Protein AF-A0A399WVW2-F1 (afdb_monomer)

Mean predicted aligned error: 7.12 Å

Solvent-accessible surface area (backbone atoms only — not comparable to full-atom values): 5802 Å² total; per-residue (Å²): 133,85,75,78,72,70,74,62,59,38,80,44,36,24,43,36,40,33,25,50,48,42,58,37,70,75,67,71,46,80,84,71,65,81,88,77,41,56,76,78,47,77,48,79,42,59,48,78,63,36,75,69,44,64,75,70,52,85,85,48,92,70,46,42,84,75,49,70,46,76,47,94,51,90,64,68,66,32,53,30,42,34,37,26,31,45,58,76,72,74,48,96,76,130

pLDDT: mean 84.75, std 14.2, range [37.22, 97.38]

Secondary structure (DSSP, 8-state):
-----S-THHHHEEEEEEEE-HHHHHHTPPPPPGGGSPEEEEEEEESTTHHHHHTTS--STTEEEEEEEPPS-SSSS-EEEEEEEETTTSSS--

Sequence (94 aa):
MAVLADELWKHNVAKVTIVDVTEDYVLMMDPLPSEFYPVLKEIWLPRYKLAQRLLKDDLIQGYYYDWHEAPLDQGAVQHWFVGVVNHRRDQPNG

Nearest PDB structures (foldseek):
  7q91-assembly2_D  TM=2.786E-01  e=1.506E+00  Agrobacterium fabrum str. C58
  4nfw-assembly14_L  TM=3.751E-01  e=6.067E+00  Escherichia coli str. 'clone D i14'

Foldseek 3Di:
DDDPPPPCLQLFKAKEWEFEPQVCVVVVHDDDPLVPGDTPDIDIDTPVCVVVCLQPDPPDPQWAWDDKDWAPDPDTHTYMYTYIHGNVSVPVDD

Structure (mmCIF, N/CA/C/O backbone):
data_AF-A0A399WVW2-F1
#
_entry.id   AF-A0A399WVW2-F1
#
loop_
_atom_site.group_PDB
_atom_site.id
_atom_site.type_symbol
_atom_site.label_atom_id
_atom_site.label_alt_id
_atom_site.label_comp_id
_atom_site.label_asym_id
_atom_site.label_entity_id
_atom_site.label_seq_id
_atom_site.pdbx_PDB_ins_code
_atom_site.Cartn_x
_atom_site.Cartn_y
_atom_site.Cartn_z
_atom_site.occupancy
_atom_site.B_iso_or_equiv
_atom_site.auth_seq_id
_atom_site.auth_comp_id
_atom_site.auth_asym_id
_atom_site.auth_atom_id
_atom_site.pdbx_PDB_model_num
ATOM 1 N N . MET A 1 1 ? -31.698 6.511 25.652 1.00 37.22 1 MET A N 1
ATOM 2 C CA . MET A 1 1 ? -31.520 5.530 24.563 1.00 37.22 1 MET A CA 1
ATOM 3 C C . MET A 1 1 ? -30.178 5.810 23.917 1.00 37.22 1 MET A C 1
ATOM 5 O O . MET A 1 1 ? -30.014 6.891 23.373 1.00 37.22 1 MET A O 1
ATOM 9 N N . ALA A 1 2 ? -29.208 4.909 24.054 1.00 49.25 2 ALA A N 1
ATOM 10 C CA . ALA A 1 2 ? -27.971 5.010 23.290 1.00 49.25 2 ALA A CA 1
ATOM 11 C C . ALA A 1 2 ? -28.267 4.478 21.886 1.00 49.25 2 ALA A C 1
ATOM 13 O O . ALA A 1 2 ? -28.518 3.287 21.717 1.00 49.25 2 ALA A O 1
ATOM 14 N N . VAL A 1 3 ? -28.329 5.372 20.902 1.00 57.66 3 VAL A N 1
ATOM 15 C CA . VAL A 1 3 ? -28.292 4.981 19.493 1.00 57.66 3 VAL A CA 1
ATOM 16 C C . VAL A 1 3 ? -26.900 4.391 19.291 1.00 57.66 3 VAL A C 1
ATOM 18 O O . VAL A 1 3 ? -25.915 5.098 19.499 1.00 57.66 3 VAL A O 1
ATOM 21 N N . LEU A 1 4 ? -26.803 3.088 19.002 1.00 57.62 4 LEU A N 1
ATOM 22 C CA . LEU A 1 4 ? -25.542 2.502 18.552 1.00 57.62 4 LEU A CA 1
ATOM 23 C C . LEU A 1 4 ? -25.092 3.346 17.366 1.00 57.62 4 LEU A C 1
ATOM 25 O O . LEU A 1 4 ? -25.812 3.440 16.373 1.00 57.62 4 LEU A O 1
ATOM 29 N N . ALA A 1 5 ? -23.963 4.032 17.543 1.00 57.16 5 ALA A N 1
ATOM 30 C CA . ALA A 1 5 ? -23.346 4.788 16.478 1.00 57.16 5 ALA A CA 1
ATOM 31 C C . ALA A 1 5 ? -23.229 3.873 15.257 1.00 57.16 5 ALA A C 1
ATOM 33 O O . ALA A 1 5 ? -22.927 2.684 15.399 1.00 57.16 5 ALA A O 1
ATOM 34 N N . ASP A 1 6 ? -23.545 4.457 14.109 1.00 68.44 6 ASP A N 1
ATOM 35 C CA . ASP A 1 6 ? -23.330 3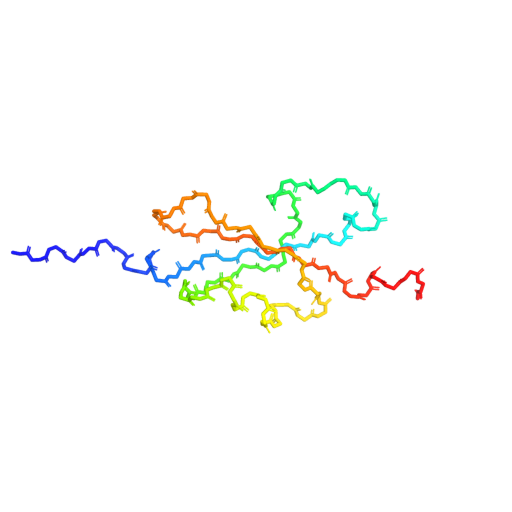.952 12.761 1.00 68.44 6 ASP A CA 1
ATOM 36 C C . ASP A 1 6 ? -22.187 2.932 12.641 1.00 68.44 6 ASP A C 1
ATOM 38 O O . ASP A 1 6 ? -21.191 3.018 13.354 1.00 68.44 6 ASP A O 1
ATOM 42 N N . GLU A 1 7 ? -22.325 1.998 11.697 1.00 74.38 7 GLU A N 1
ATOM 43 C CA . GLU A 1 7 ? -21.322 1.026 11.231 1.00 74.38 7 GLU A CA 1
ATOM 44 C C . GLU A 1 7 ? -19.896 1.184 11.824 1.00 74.38 7 GLU A C 1
ATOM 46 O O . GLU A 1 7 ? -18.977 1.694 11.180 1.00 74.38 7 GLU A O 1
ATOM 51 N N . LEU A 1 8 ? -19.697 0.704 13.066 1.00 75.06 8 LEU A N 1
ATOM 52 C CA . LEU A 1 8 ? -18.481 0.924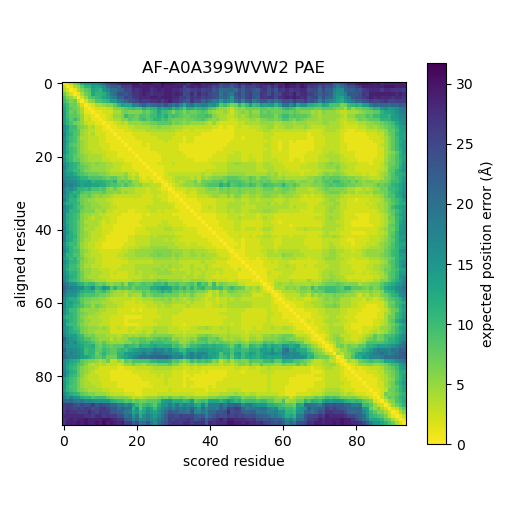 13.876 1.00 75.06 8 LEU A CA 1
ATOM 53 C C . LEU A 1 8 ? -17.186 0.503 13.172 1.00 75.06 8 LEU A C 1
ATOM 55 O O . LEU A 1 8 ? -16.098 0.991 13.486 1.00 75.06 8 LEU A O 1
ATOM 59 N N . TRP A 1 9 ? -17.289 -0.418 12.217 1.00 76.94 9 TRP A N 1
ATOM 60 C CA . TRP A 1 9 ? -16.169 -0.872 11.410 1.00 76.94 9 TRP A CA 1
ATOM 61 C C . TRP A 1 9 ? -15.538 0.275 10.605 1.00 76.94 9 TRP A C 1
ATOM 63 O O . TRP A 1 9 ? -14.312 0.333 10.530 1.00 76.94 9 TRP A O 1
ATOM 73 N N . LYS A 1 10 ? -16.318 1.254 10.122 1.00 76.50 10 LYS A N 1
ATOM 74 C CA . LYS A 1 10 ? -15.823 2.423 9.363 1.00 76.50 10 LYS A CA 1
ATOM 75 C C . LYS A 1 10 ? -14.788 3.245 10.141 1.00 76.50 10 LYS A C 1
ATOM 77 O O . LYS A 1 10 ? -13.904 3.879 9.567 1.00 76.50 10 LYS A O 1
ATOM 82 N N . HIS A 1 11 ? -14.871 3.201 11.469 1.00 77.81 11 HIS A N 1
ATOM 83 C CA . HIS A 1 11 ? -13.964 3.911 12.368 1.00 77.81 11 HIS A CA 1
ATOM 84 C C . HIS A 1 11 ? -12.733 3.092 12.771 1.00 77.81 11 HIS A C 1
ATOM 86 O O . HIS A 1 11 ? -11.758 3.662 13.252 1.00 77.81 11 HIS A O 1
ATOM 92 N N . ASN A 1 12 ? -12.752 1.774 12.563 1.00 86.81 12 ASN A N 1
ATOM 93 C CA . ASN A 1 12 ? -11.721 0.859 13.057 1.00 86.81 12 ASN A CA 1
ATOM 94 C C . ASN A 1 12 ? -10.876 0.229 11.947 1.00 86.81 12 ASN A C 1
ATOM 96 O O . ASN A 1 12 ? -9.722 -0.127 12.196 1.00 86.81 12 ASN A O 1
ATOM 100 N N . VAL A 1 13 ? -11.411 0.113 10.731 1.00 90.19 13 VAL A N 1
ATOM 101 C CA . VAL A 1 13 ? -10.694 -0.420 9.567 1.00 90.19 13 VAL A CA 1
ATOM 102 C C . VAL A 1 13 ? -10.587 0.614 8.452 1.00 90.19 13 VAL A C 1
ATOM 104 O O . VAL A 1 13 ? -11.411 1.520 8.340 1.00 90.19 13 VAL A O 1
ATOM 107 N N . ALA A 1 14 ? -9.539 0.484 7.649 1.00 92.12 14 ALA A N 1
ATOM 108 C CA . ALA A 1 14 ? -9.319 1.250 6.435 1.00 92.12 14 ALA A CA 1
ATOM 109 C C . ALA A 1 14 ? -9.185 0.294 5.254 1.00 92.12 14 ALA A C 1
ATOM 111 O O . ALA A 1 14 ? -8.625 -0.802 5.386 1.00 92.12 14 ALA A O 1
ATOM 112 N N . LYS A 1 15 ? -9.680 0.735 4.101 1.00 93.06 15 LYS A N 1
ATOM 113 C CA . LYS A 1 15 ? -9.381 0.105 2.824 1.00 93.06 15 LYS A CA 1
ATOM 114 C C . LYS A 1 15 ? -7.978 0.535 2.408 1.00 93.06 15 LYS A C 1
ATOM 116 O O . LYS A 1 15 ? -7.654 1.717 2.463 1.00 93.06 15 LYS A O 1
ATOM 121 N N . VAL A 1 16 ? -7.156 -0.415 1.994 1.00 95.00 16 VAL A N 1
ATOM 122 C CA . VAL A 1 16 ? -5.821 -0.182 1.447 1.00 95.00 16 VAL A CA 1
ATOM 123 C C . VAL A 1 16 ? -5.785 -0.794 0.056 1.00 95.00 16 VAL A C 1
ATOM 125 O O . VAL A 1 16 ? -5.975 -2.003 -0.094 1.00 95.00 16 VAL A O 1
ATOM 128 N N . THR A 1 17 ? -5.555 0.040 -0.951 1.00 96.44 17 THR A N 1
ATOM 129 C CA . THR A 1 17 ? -5.352 -0.385 -2.336 1.00 96.44 17 THR A CA 1
ATOM 130 C C . THR A 1 17 ? -3.863 -0.325 -2.641 1.00 96.44 17 THR A C 1
ATOM 132 O O . THR A 1 17 ? -3.233 0.722 -2.512 1.00 96.44 17 THR A O 1
ATOM 135 N N . ILE A 1 18 ? -3.295 -1.470 -3.001 1.00 96.75 18 ILE A N 1
ATOM 136 C CA . ILE A 1 18 ? -1.882 -1.609 -3.337 1.00 96.75 18 ILE A CA 1
ATOM 137 C C . ILE A 1 18 ? -1.754 -1.504 -4.852 1.00 96.75 18 ILE A C 1
ATOM 139 O O . ILE A 1 18 ? -2.422 -2.253 -5.576 1.00 96.75 18 ILE A O 1
ATOM 143 N N . VAL A 1 19 ? -0.912 -0.586 -5.312 1.00 97.38 19 VAL A N 1
ATOM 144 C CA . VAL A 1 19 ? -0.740 -0.245 -6.724 1.00 97.38 19 VAL A CA 1
ATOM 145 C C . VAL A 1 19 ? 0.704 -0.435 -7.178 1.00 97.38 19 VAL A C 1
ATOM 147 O O . VAL A 1 19 ? 1.637 -0.246 -6.400 1.00 97.38 19 VAL A O 1
ATOM 150 N N . ASP A 1 20 ? 0.878 -0.835 -8.434 1.00 95.88 20 ASP A N 1
ATOM 151 C CA . ASP A 1 20 ? 2.190 -1.030 -9.053 1.00 95.88 20 ASP A CA 1
ATOM 152 C C . ASP A 1 20 ? 2.705 0.286 -9.651 1.00 95.88 20 ASP A C 1
ATOM 154 O O . ASP A 1 20 ? 2.130 0.789 -10.616 1.00 95.88 20 ASP A O 1
ATOM 158 N N . VAL A 1 21 ? 3.792 0.822 -9.096 1.00 95.50 21 VAL A N 1
ATOM 159 C CA . VAL A 1 21 ? 4.430 2.073 -9.554 1.00 95.50 21 VAL A CA 1
ATOM 160 C C . VAL A 1 21 ? 5.765 1.822 -10.261 1.00 95.50 21 VAL A C 1
ATOM 162 O O . VAL A 1 21 ? 6.545 2.738 -10.494 1.00 95.50 21 VAL A O 1
ATOM 165 N N . THR A 1 22 ? 6.048 0.571 -10.640 1.00 94.62 22 THR A N 1
ATOM 166 C CA . THR A 1 22 ? 7.324 0.184 -11.271 1.00 94.62 22 THR A CA 1
ATOM 167 C C . THR A 1 22 ? 7.651 1.016 -12.513 1.00 94.62 22 THR A C 1
ATOM 169 O O . THR A 1 22 ? 8.812 1.343 -12.751 1.00 94.62 22 THR A O 1
ATOM 172 N N . GLU A 1 23 ? 6.641 1.362 -13.311 1.00 92.06 23 GLU A N 1
ATOM 173 C CA . GLU A 1 23 ? 6.840 2.069 -14.580 1.00 92.06 23 GLU A CA 1
ATOM 174 C C . GLU A 1 23 ? 7.337 3.508 -14.410 1.00 92.06 23 GLU A C 1
ATOM 176 O O . GLU A 1 23 ? 8.010 4.006 -15.309 1.00 92.06 23 GLU A O 1
ATOM 181 N N . ASP A 1 24 ? 7.101 4.151 -13.265 1.00 92.56 24 ASP A N 1
ATOM 182 C CA . ASP A 1 24 ? 7.633 5.495 -12.999 1.00 92.56 24 ASP A CA 1
ATOM 183 C C . ASP A 1 24 ? 9.163 5.489 -13.035 1.00 92.56 24 ASP A C 1
ATOM 185 O O . ASP A 1 24 ? 9.793 6.375 -13.613 1.00 92.56 24 ASP A O 1
ATOM 189 N N . TYR A 1 25 ? 9.759 4.425 -12.493 1.00 90.06 25 TYR A N 1
ATOM 190 C CA . TYR A 1 25 ? 11.203 4.217 -12.463 1.00 90.06 25 TYR A CA 1
ATOM 191 C C . TYR A 1 25 ? 11.749 3.715 -13.799 1.00 90.06 25 TYR A C 1
ATOM 193 O O . TYR A 1 25 ? 12.819 4.144 -14.228 1.00 90.06 25 TYR A O 1
ATOM 201 N N . VAL A 1 26 ? 11.021 2.821 -14.475 1.00 89.00 26 VAL A N 1
ATOM 202 C CA . VAL A 1 26 ? 11.445 2.266 -15.773 1.00 89.00 26 VAL A CA 1
ATOM 203 C C . VAL A 1 26 ? 11.440 3.343 -16.856 1.00 89.00 26 VAL A C 1
ATOM 205 O O . VAL A 1 26 ? 12.362 3.411 -17.670 1.00 89.00 26 VAL A O 1
ATOM 208 N N . LEU A 1 27 ? 10.406 4.183 -16.873 1.00 88.94 27 LEU A N 1
ATOM 209 C CA . LEU A 1 27 ? 10.194 5.198 -17.901 1.00 88.94 27 LEU A CA 1
ATOM 210 C C . LEU A 1 27 ? 10.694 6.587 -17.483 1.00 88.94 27 LEU A C 1
ATOM 212 O O . LEU A 1 27 ? 10.630 7.507 -18.298 1.00 88.94 27 LEU A O 1
ATOM 216 N N . MET A 1 28 ? 11.215 6.738 -16.257 1.00 87.69 28 MET A N 1
ATOM 217 C CA . MET A 1 28 ? 11.645 8.020 -15.680 1.00 87.69 28 MET A CA 1
ATOM 218 C C . MET A 1 28 ? 10.553 9.095 -15.802 1.00 87.69 28 MET A C 1
ATOM 220 O O . MET A 1 28 ? 10.820 10.229 -16.206 1.00 87.69 28 MET A O 1
ATOM 224 N N . MET A 1 29 ? 9.307 8.710 -15.524 1.00 86.69 29 MET A N 1
ATOM 225 C CA . MET A 1 29 ? 8.144 9.590 -15.628 1.00 86.69 29 MET A CA 1
ATOM 226 C C . MET A 1 29 ? 7.841 10.254 -14.290 1.00 86.69 29 MET A C 1
ATOM 228 O O . MET A 1 29 ? 8.164 9.726 -13.227 1.00 86.69 29 MET A O 1
ATOM 232 N N . ASP A 1 30 ? 7.167 11.400 -14.358 1.00 88.94 30 ASP A N 1
ATOM 233 C CA . ASP A 1 30 ? 6.574 11.991 -13.167 1.00 88.94 30 ASP A CA 1
ATOM 234 C C . ASP A 1 30 ? 5.463 11.075 -12.618 1.00 88.94 30 ASP A C 1
ATOM 236 O O . ASP A 1 30 ? 4.700 10.510 -13.413 1.00 88.94 30 ASP A O 1
ATOM 240 N N . PRO A 1 31 ? 5.326 10.962 -11.283 1.00 88.94 31 PRO A N 1
ATOM 241 C CA . PRO A 1 31 ? 4.280 10.157 -10.671 1.00 88.94 31 PRO A CA 1
ATOM 242 C C . PRO A 1 31 ? 2.884 10.588 -11.129 1.00 88.94 31 PRO A C 1
ATOM 244 O O . PRO A 1 31 ? 2.536 11.775 -11.126 1.00 88.94 31 PRO A O 1
ATOM 247 N N . LEU A 1 32 ? 2.064 9.608 -11.491 1.00 91.81 32 LEU A N 1
ATOM 248 C CA . LEU A 1 32 ? 0.654 9.792 -11.795 1.00 91.81 32 LEU A CA 1
ATOM 249 C C . LEU A 1 32 ? -0.172 9.873 -10.501 1.00 91.81 32 LEU A C 1
ATOM 251 O O . LEU A 1 32 ? 0.261 9.424 -9.439 1.00 91.81 32 LEU A O 1
ATOM 255 N N . PRO A 1 33 ? -1.403 10.407 -10.558 1.00 94.19 33 PRO A N 1
ATOM 256 C CA . PRO A 1 33 ? -2.338 10.248 -9.453 1.00 94.19 33 PRO A CA 1
ATOM 257 C C . PRO A 1 33 ? -2.602 8.765 -9.154 1.00 94.19 33 PRO A C 1
ATOM 259 O O . PRO A 1 33 ? -2.746 7.955 -10.072 1.00 94.19 33 PRO A O 1
ATOM 262 N N . SER A 1 34 ? -2.730 8.433 -7.868 1.00 94.25 34 SER A N 1
ATOM 263 C CA . SER A 1 34 ? -2.805 7.064 -7.333 1.00 94.25 34 SER A CA 1
ATOM 264 C C . SER A 1 34 ? -3.841 6.154 -8.009 1.00 94.25 34 SER A C 1
ATOM 266 O O . SER A 1 34 ? -3.641 4.945 -8.111 1.00 94.25 34 SER A O 1
ATOM 268 N N . GLU A 1 35 ? -4.934 6.729 -8.512 1.00 93.75 35 GLU A N 1
ATOM 269 C CA . GLU A 1 35 ? -6.030 6.021 -9.187 1.00 93.75 35 GLU A CA 1
ATOM 270 C C . GLU A 1 35 ? -5.679 5.510 -10.597 1.00 93.75 35 GLU A C 1
ATOM 272 O O . GLU A 1 35 ? -6.404 4.675 -11.140 1.00 9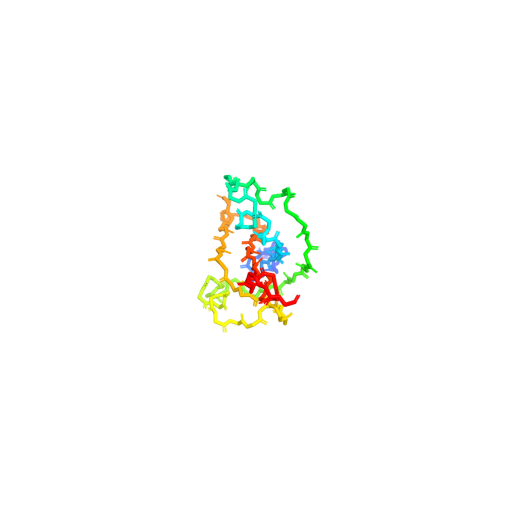3.75 35 GLU A O 1
ATOM 277 N N . PHE A 1 36 ? -4.589 5.994 -11.201 1.00 95.00 36 PHE A N 1
ATOM 278 C CA . PHE A 1 36 ? -4.179 5.614 -12.558 1.00 95.00 36 PHE A CA 1
ATOM 279 C C . PHE A 1 36 ? -3.204 4.439 -12.607 1.00 95.00 36 PHE A C 1
ATOM 281 O O . PHE A 1 36 ? -2.955 3.901 -13.688 1.00 95.00 36 PHE A O 1
ATOM 288 N N . TYR A 1 37 ? -2.670 4.014 -11.464 1.00 96.06 37 TYR A N 1
ATOM 289 C CA . TYR A 1 37 ? -1.772 2.869 -11.417 1.00 96.06 37 TYR A CA 1
ATOM 290 C C . TYR A 1 37 ? -2.531 1.535 -11.446 1.00 96.06 37 TYR A C 1
ATOM 292 O O . TYR A 1 37 ? -3.651 1.430 -10.932 1.00 96.06 37 TYR A O 1
ATOM 300 N N . PRO A 1 38 ? -1.920 0.467 -11.991 1.00 96.56 38 PRO A N 1
ATOM 301 C CA . PRO A 1 38 ? -2.474 -0.877 -11.910 1.00 96.56 38 PRO A CA 1
ATOM 302 C C . PRO A 1 38 ? -2.675 -1.322 -10.457 1.00 96.56 38 PRO A C 1
ATOM 304 O O . PRO A 1 38 ? -1.738 -1.335 -9.659 1.00 96.56 38 PRO A O 1
ATOM 307 N N . VAL A 1 39 ? -3.893 -1.748 -10.122 1.00 97.31 39 VAL A N 1
ATOM 308 C CA . VAL A 1 39 ? -4.206 -2.305 -8.801 1.00 97.31 39 VAL A CA 1
ATOM 309 C C . VAL A 1 39 ? -3.736 -3.753 -8.724 1.00 97.31 39 VAL A C 1
ATOM 311 O O . VAL A 1 39 ? -4.182 -4.605 -9.492 1.00 97.31 39 VAL A O 1
ATOM 314 N N . LEU A 1 40 ? -2.884 -4.049 -7.747 1.00 96.56 40 LEU A N 1
ATOM 315 C CA . LEU A 1 40 ? -2.402 -5.403 -7.479 1.00 96.56 40 LEU A CA 1
ATOM 316 C C . LEU A 1 40 ? -3.290 -6.137 -6.475 1.00 96.56 40 LEU A C 1
ATOM 318 O O . LEU A 1 40 ? -3.525 -7.340 -6.599 1.00 96.56 40 LEU A O 1
ATOM 322 N N . LYS A 1 41 ? -3.754 -5.427 -5.440 1.00 95.81 41 LYS A N 1
ATOM 323 C CA . LYS A 1 41 ? -4.518 -6.020 -4.339 1.00 95.81 41 LYS A CA 1
ATOM 324 C C 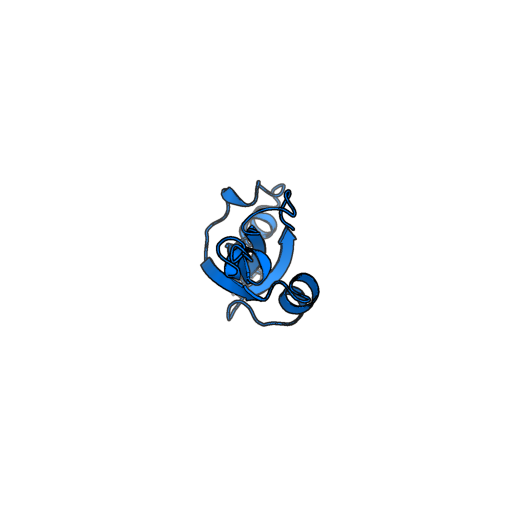. LYS A 1 41 ? -5.282 -4.955 -3.564 1.00 95.81 41 LYS A C 1
ATOM 326 O O . LYS A 1 41 ? -4.768 -3.869 -3.320 1.00 95.81 41 LYS A O 1
ATOM 331 N N . GLU A 1 42 ? -6.465 -5.312 -3.081 1.00 96.25 42 GLU A N 1
ATOM 332 C CA . GLU A 1 42 ? -7.199 -4.520 -2.095 1.00 96.25 42 GLU A CA 1
ATOM 333 C C . GLU A 1 42 ? -7.332 -5.308 -0.792 1.00 96.25 42 GLU A C 1
ATOM 335 O O . GLU A 1 42 ? -7.671 -6.494 -0.800 1.00 96.25 42 GLU A O 1
ATOM 340 N N . ILE A 1 43 ? -7.051 -4.661 0.337 1.00 93.62 43 ILE A N 1
ATOM 341 C CA . ILE A 1 43 ? -7.129 -5.269 1.667 1.00 93.62 43 ILE A CA 1
ATOM 342 C C . ILE A 1 43 ? -7.764 -4.316 2.671 1.00 93.62 43 ILE A C 1
ATOM 344 O O . ILE A 1 43 ? -7.627 -3.100 2.579 1.00 93.62 43 ILE A O 1
ATOM 348 N N . TRP A 1 44 ? -8.435 -4.885 3.666 1.00 92.44 44 TRP A N 1
ATOM 349 C CA . TRP A 1 44 ? -8.951 -4.144 4.810 1.00 92.44 44 TRP A CA 1
ATOM 350 C C . TRP A 1 44 ? -8.030 -4.360 6.003 1.00 92.44 44 TRP A C 1
ATOM 352 O O . TRP A 1 44 ? -7.822 -5.498 6.425 1.00 92.44 44 TRP A O 1
ATOM 362 N N . LEU A 1 45 ? -7.475 -3.277 6.545 1.00 91.94 45 LEU A N 1
ATOM 363 C CA . LEU A 1 45 ? -6.543 -3.324 7.671 1.00 91.94 45 LEU A CA 1
ATOM 364 C C . LEU A 1 45 ? -7.039 -2.473 8.846 1.00 91.94 45 LEU A C 1
ATOM 366 O O . LEU A 1 45 ? -7.723 -1.469 8.634 1.00 91.94 45 LEU A O 1
ATOM 370 N N . PRO A 1 46 ? -6.687 -2.829 10.096 1.00 91.44 46 PRO A N 1
ATOM 371 C CA . PRO A 1 46 ? -6.940 -1.969 11.244 1.00 91.44 46 PRO A CA 1
ATOM 372 C C . PRO A 1 46 ? -6.299 -0.588 11.062 1.00 91.44 46 PRO A C 1
ATOM 374 O O . PRO A 1 46 ? -5.120 -0.490 10.723 1.00 91.44 46 PRO A O 1
ATOM 377 N N . ARG A 1 47 ? -7.052 0.479 11.355 1.00 90.06 47 ARG A N 1
ATOM 378 C CA . ARG A 1 47 ? -6.560 1.871 11.301 1.00 90.06 47 ARG A CA 1
ATOM 379 C C . ARG A 1 47 ? -5.465 2.147 12.325 1.00 90.06 47 ARG A C 1
ATOM 381 O O . ARG A 1 47 ? -4.614 3.009 12.114 1.00 90.06 47 ARG A O 1
ATOM 388 N N . TYR A 1 48 ? -5.486 1.430 13.447 1.00 88.44 48 TYR A N 1
ATOM 389 C CA . TYR A 1 48 ? -4.519 1.625 14.517 1.00 88.44 48 TYR A CA 1
ATOM 390 C C . TYR A 1 48 ? -3.093 1.376 14.013 1.00 88.44 48 TYR A C 1
ATOM 392 O O . TYR A 1 48 ? -2.744 0.254 13.647 1.00 88.44 48 TYR A O 1
ATOM 400 N N . LYS A 1 49 ? -2.271 2.434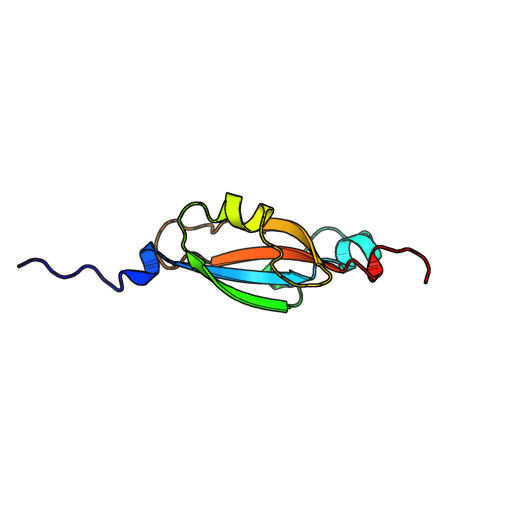 14.023 1.00 88.75 49 LYS A N 1
ATOM 401 C CA . LYS A 1 49 ? -0.872 2.417 13.564 1.00 88.75 49 LYS A CA 1
ATOM 402 C C . LYS A 1 49 ? -0.687 1.974 12.106 1.00 88.75 49 LYS A C 1
ATOM 40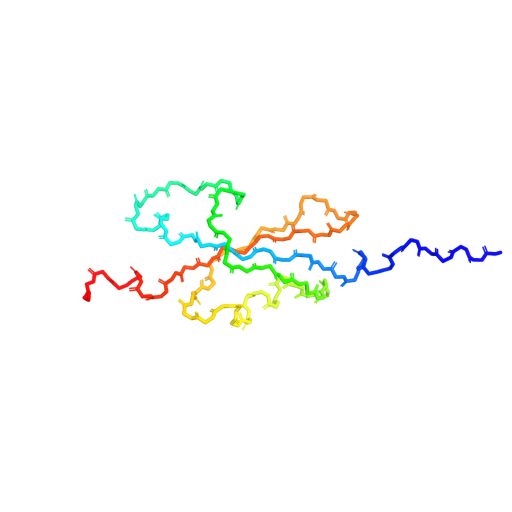4 O O . LYS A 1 49 ? 0.363 1.435 11.757 1.00 88.75 49 LYS A O 1
ATOM 409 N N . LEU A 1 50 ? -1.683 2.222 11.249 1.00 91.31 50 LEU A N 1
ATOM 410 C CA . LEU A 1 50 ? -1.672 1.741 9.866 1.00 91.31 50 LEU A CA 1
ATOM 411 C C . LEU A 1 50 ? -0.436 2.214 9.088 1.00 91.31 50 LEU A C 1
ATOM 413 O O . LEU A 1 50 ? 0.282 1.374 8.566 1.00 91.31 50 LEU A O 1
ATOM 417 N N . ALA A 1 51 ? -0.106 3.509 9.107 1.00 91.00 51 ALA A N 1
ATOM 418 C CA . ALA A 1 51 ? 1.087 4.030 8.425 1.00 91.00 51 ALA A CA 1
ATOM 419 C C . ALA A 1 51 ? 2.388 3.317 8.847 1.00 91.00 51 ALA A C 1
ATOM 421 O O . ALA A 1 51 ? 3.205 2.958 8.007 1.00 91.00 51 ALA A O 1
ATOM 422 N N . GLN A 1 52 ? 2.572 3.043 10.147 1.00 91.00 52 GLN A N 1
ATOM 423 C CA . GLN A 1 52 ? 3.763 2.323 10.617 1.00 91.00 52 GLN A CA 1
ATOM 424 C C . GLN A 1 52 ? 3.758 0.846 10.223 1.00 91.00 52 GLN A C 1
ATOM 426 O O . GLN A 1 52 ? 4.822 0.243 10.106 1.00 91.00 52 GLN A O 1
ATOM 431 N N . ARG A 1 53 ? 2.572 0.255 10.074 1.00 90.12 53 ARG A N 1
ATOM 432 C CA . ARG A 1 53 ? 2.402 -1.133 9.658 1.00 90.12 53 ARG A CA 1
ATOM 433 C C . ARG A 1 53 ? 2.695 -1.308 8.169 1.00 90.12 53 ARG A C 1
ATOM 435 O O . ARG A 1 53 ? 3.411 -2.233 7.811 1.00 90.12 53 ARG A O 1
ATOM 442 N N . LEU A 1 54 ? 2.223 -0.383 7.333 1.00 91.25 54 LEU A N 1
ATOM 443 C CA . LEU A 1 54 ? 2.469 -0.391 5.887 1.00 91.25 54 LEU A CA 1
ATOM 444 C C . LEU A 1 54 ? 3.966 -0.348 5.539 1.00 91.25 54 LEU A C 1
ATOM 446 O O . LEU A 1 54 ? 4.368 -0.951 4.557 1.00 91.25 54 LEU A O 1
ATOM 450 N N . LEU A 1 55 ? 4.788 0.298 6.374 1.00 87.31 55 LEU A N 1
ATOM 451 C CA . LEU A 1 55 ? 6.248 0.356 6.208 1.00 87.31 55 LEU A CA 1
ATOM 452 C C . LEU A 1 55 ? 6.988 -0.943 6.567 1.00 87.31 55 LEU A C 1
ATOM 454 O O . LEU A 1 55 ? 8.167 -1.074 6.250 1.00 87.31 55 LEU A O 1
ATOM 458 N N . LYS A 1 56 ? 6.360 -1.847 7.326 1.00 81.81 56 LYS A N 1
ATOM 459 C CA . LYS A 1 56 ? 7.025 -3.022 7.918 1.00 81.81 56 LYS A CA 1
ATOM 460 C C . LYS A 1 56 ? 6.543 -4.349 7.355 1.00 81.81 56 LYS A C 1
ATOM 462 O O . LYS A 1 56 ? 7.277 -5.329 7.445 1.00 81.81 56 LYS A O 1
ATOM 467 N N . ASP A 1 57 ? 5.310 -4.391 6.870 1.00 78.06 57 ASP A N 1
ATOM 468 C CA . ASP A 1 57 ? 4.699 -5.614 6.372 1.00 78.06 57 ASP A CA 1
ATOM 469 C C . ASP A 1 57 ? 5.109 -5.844 4.909 1.00 78.06 57 ASP A C 1
ATOM 471 O O . ASP A 1 57 ? 5.046 -4.932 4.086 1.00 78.06 57 ASP A O 1
ATOM 475 N N . ASP A 1 58 ? 5.444 -7.089 4.563 1.00 81.81 58 ASP A N 1
ATOM 476 C CA . ASP A 1 58 ? 5.501 -7.524 3.165 1.00 81.81 58 ASP A CA 1
ATOM 477 C C . ASP A 1 58 ? 4.069 -7.578 2.614 1.00 81.81 58 ASP A C 1
ATOM 479 O O . ASP A 1 58 ? 3.346 -8.570 2.756 1.00 81.81 58 ASP A O 1
ATOM 483 N N . LEU A 1 59 ? 3.618 -6.470 2.024 1.00 85.12 59 LEU A N 1
ATOM 484 C CA . LEU A 1 59 ? 2.238 -6.312 1.558 1.00 85.12 59 LEU A CA 1
ATOM 485 C C . LEU A 1 59 ? 1.918 -7.229 0.366 1.00 85.12 59 LEU A C 1
ATOM 487 O O . LEU A 1 59 ? 0.811 -7.782 0.281 1.00 85.12 59 LEU A O 1
ATOM 491 N N . ILE A 1 60 ? 2.890 -7.396 -0.540 1.00 91.00 60 ILE A N 1
ATOM 492 C CA . ILE A 1 60 ? 2.840 -8.266 -1.720 1.00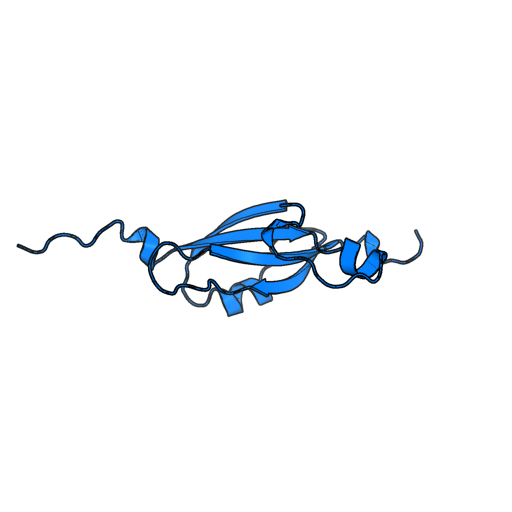 91.00 60 ILE A CA 1
ATOM 493 C C . ILE A 1 60 ? 4.218 -8.895 -1.936 1.00 91.00 60 ILE A C 1
ATOM 495 O O . ILE A 1 60 ? 5.237 -8.213 -1.956 1.00 91.00 60 ILE A O 1
ATOM 499 N N . GLN A 1 61 ? 4.244 -10.212 -2.137 1.00 91.31 61 GLN A N 1
ATOM 500 C CA . GLN A 1 61 ? 5.478 -10.928 -2.437 1.00 91.31 61 GLN A CA 1
ATOM 501 C C . GLN A 1 61 ? 6.055 -10.490 -3.790 1.00 91.31 61 GLN A C 1
ATOM 503 O O . GLN A 1 61 ? 5.350 -10.475 -4.796 1.00 91.31 61 GLN A O 1
ATOM 508 N N . GLY A 1 62 ? 7.359 -10.214 -3.818 1.00 91.69 62 GLY A N 1
ATOM 509 C CA . GLY A 1 62 ? 8.067 -9.794 -5.030 1.00 91.69 62 GLY A CA 1
ATOM 510 C C . GLY A 1 62 ? 7.952 -8.301 -5.339 1.00 91.69 62 GLY A C 1
ATOM 511 O O . GLY A 1 62 ? 8.200 -7.875 -6.464 1.00 91.69 62 GLY A O 1
ATOM 512 N N . TYR A 1 63 ? 7.583 -7.501 -4.347 1.00 93.69 63 TYR A N 1
ATOM 513 C CA . TYR A 1 63 ? 7.468 -6.060 -4.473 1.00 93.69 63 TYR A CA 1
ATOM 514 C C . TYR A 1 63 ? 8.139 -5.368 -3.282 1.00 93.69 63 TYR A C 1
ATOM 516 O O . TYR A 1 63 ? 8.066 -5.866 -2.159 1.00 93.69 63 TYR A O 1
ATOM 524 N N . TYR A 1 64 ? 8.787 -4.232 -3.527 1.00 92.25 64 TYR A N 1
ATOM 525 C CA . TYR A 1 64 ? 9.300 -3.334 -2.498 1.00 92.25 64 TYR A CA 1
ATOM 526 C C . TYR A 1 64 ? 8.288 -2.232 -2.209 1.00 92.25 64 TYR A C 1
ATOM 528 O O . TYR A 1 64 ? 7.633 -1.728 -3.119 1.00 92.25 64 TYR A O 1
ATOM 536 N N . TYR A 1 65 ? 8.171 -1.859 -0.938 1.00 93.81 65 TYR A N 1
ATOM 537 C CA . TYR A 1 65 ? 7.439 -0.663 -0.539 1.00 93.81 65 TYR A CA 1
ATOM 538 C C . TYR A 1 65 ? 8.146 0.591 -1.074 1.00 93.81 65 TYR A C 1
ATOM 540 O O . TYR A 1 65 ? 9.369 0.690 -0.959 1.00 93.81 65 TYR A O 1
ATOM 548 N N . ASP A 1 66 ? 7.371 1.548 -1.582 1.00 93.31 66 ASP A N 1
ATOM 549 C CA . ASP A 1 66 ? 7.872 2.840 -2.055 1.00 93.31 66 ASP A CA 1
ATOM 550 C C . ASP A 1 66 ? 7.227 4.012 -1.292 1.00 93.31 66 ASP A C 1
ATOM 552 O O . ASP A 1 66 ? 7.866 4.663 -0.457 1.00 93.31 66 ASP A O 1
ATOM 556 N N . TRP A 1 67 ? 5.918 4.216 -1.466 1.00 94.50 67 TRP A N 1
ATOM 557 C CA . TRP A 1 67 ? 5.166 5.271 -0.782 1.00 94.50 67 TRP A CA 1
ATOM 558 C C . TRP A 1 67 ? 3.770 4.815 -0.349 1.00 94.50 67 TRP A C 1
ATOM 560 O O . TRP A 1 67 ? 3.252 3.781 -0.768 1.00 94.50 67 TRP A O 1
ATOM 570 N N . HIS A 1 68 ? 3.137 5.611 0.512 1.00 94.81 68 HIS A N 1
ATOM 571 C CA . HIS A 1 68 ? 1.709 5.507 0.784 1.00 94.81 68 HIS A CA 1
ATOM 572 C C . HIS A 1 68 ? 1.065 6.890 0.844 1.00 94.81 68 HIS A C 1
ATOM 574 O O . HIS A 1 68 ? 1.659 7.844 1.345 1.00 94.81 68 HIS A O 1
ATOM 580 N N . GLU A 1 69 ? -0.164 6.982 0.350 1.00 93.81 69 GLU A N 1
ATOM 581 C CA . GLU A 1 69 ? -0.984 8.185 0.400 1.00 93.81 69 GLU A CA 1
ATOM 582 C C . GLU A 1 69 ? -2.041 8.012 1.491 1.00 93.81 69 GLU A C 1
ATOM 584 O O . GLU A 1 69 ? -2.837 7.064 1.485 1.00 93.81 69 GLU A O 1
ATOM 589 N N . ALA A 1 70 ? -2.009 8.922 2.464 1.00 88.19 70 ALA A N 1
ATOM 590 C CA . ALA A 1 70 ? -3.011 8.982 3.513 1.00 88.19 70 ALA A CA 1
ATOM 591 C C . ALA A 1 70 ? -4.322 9.576 2.961 1.00 88.19 70 ALA A C 1
ATOM 593 O O . ALA A 1 70 ? -4.283 10.476 2.125 1.00 88.19 70 ALA A O 1
ATOM 594 N N . PRO A 1 71 ? -5.485 9.132 3.459 1.00 87.19 71 PRO A N 1
ATOM 595 C CA . PRO A 1 71 ? -6.779 9.634 3.019 1.00 87.19 71 PRO A CA 1
ATOM 596 C C . PRO A 1 71 ? -6.914 11.133 3.298 1.00 87.19 71 PRO A C 1
ATOM 598 O O . PRO A 1 71 ? -6.547 11.610 4.375 1.00 87.19 71 PRO A O 1
ATOM 601 N N . LEU A 1 72 ? -7.514 11.850 2.346 1.00 80.81 72 LEU A N 1
ATOM 602 C CA . LEU A 1 72 ? -7.783 13.286 2.453 1.00 80.81 72 LEU A CA 1
ATOM 603 C C . LEU A 1 72 ? -8.800 13.619 3.558 1.00 80.81 72 LEU A C 1
ATOM 605 O O . LEU A 1 72 ? -8.716 14.685 4.166 1.00 80.81 72 LEU A O 1
ATOM 609 N N . ASP A 1 73 ? -9.738 12.708 3.840 1.00 76.44 73 ASP A N 1
ATOM 610 C CA . ASP A 1 73 ? -10.736 12.859 4.902 1.00 76.44 73 ASP A CA 1
ATOM 611 C C . ASP A 1 73 ? -10.444 11.927 6.094 1.00 76.44 73 ASP A C 1
ATOM 613 O O . ASP A 1 73 ? -10.069 10.757 5.955 1.00 76.44 73 ASP A O 1
ATOM 617 N N . GLN A 1 74 ? -10.620 12.460 7.303 1.00 68.56 74 GLN A N 1
ATOM 618 C CA . GLN A 1 74 ? -10.541 11.704 8.553 1.00 68.56 74 GLN A CA 1
ATOM 619 C C . GLN A 1 74 ? -11.903 11.125 8.982 1.00 68.56 74 GLN A C 1
ATOM 621 O O . GLN A 1 74 ? -11.930 10.195 9.802 1.00 68.56 74 GLN A O 1
ATOM 626 N N . GLY A 1 75 ? -13.003 11.646 8.428 1.00 69.81 75 GLY A N 1
ATOM 627 C CA . GLY A 1 75 ? -14.359 11.105 8.502 1.00 69.81 75 GLY A CA 1
ATOM 628 C C . GLY A 1 75 ? -14.619 10.006 7.461 1.00 69.81 75 GLY A C 1
ATOM 629 O O . GLY A 1 75 ? -13.893 9.870 6.485 1.00 69.81 75 GLY A O 1
ATOM 630 N N . ALA A 1 76 ? -15.655 9.190 7.695 1.00 69.69 76 ALA A N 1
ATOM 631 C CA . ALA A 1 76 ? -16.021 8.021 6.879 1.00 69.69 76 ALA A CA 1
ATOM 632 C C . ALA A 1 76 ? -14.928 6.924 6.761 1.00 69.69 76 ALA A C 1
ATOM 634 O O . ALA A 1 76 ? -13.999 6.840 7.572 1.00 69.69 76 ALA A O 1
ATOM 635 N N . VAL A 1 77 ? -15.119 5.994 5.815 1.00 78.50 77 VAL A N 1
ATOM 636 C CA . VAL A 1 77 ? -1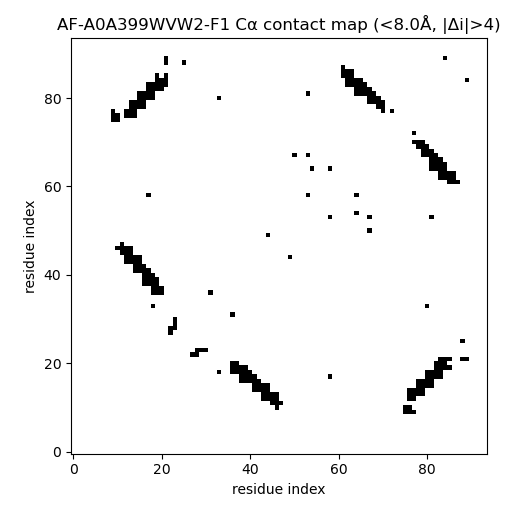4.186 4.894 5.533 1.00 78.50 77 VAL A CA 1
ATOM 637 C C . VAL A 1 77 ? -12.899 5.474 4.964 1.00 78.50 77 VAL A C 1
ATOM 639 O O . VAL A 1 77 ? -12.895 6.016 3.864 1.00 78.50 77 VAL A O 1
ATOM 642 N N . GLN A 1 78 ? -11.797 5.313 5.691 1.00 88.00 78 GLN A N 1
ATOM 643 C CA . GLN A 1 78 ? -10.485 5.712 5.197 1.00 88.00 78 GLN A CA 1
ATOM 644 C C . GLN A 1 78 ? -10.031 4.794 4.063 1.00 88.00 78 GLN A C 1
ATOM 646 O O . GLN A 1 78 ? -10.002 3.572 4.233 1.00 88.00 78 GLN A O 1
ATOM 651 N N . HIS A 1 79 ? -9.633 5.389 2.942 1.00 92.44 79 HIS A N 1
ATOM 652 C CA . HIS A 1 79 ? -9.051 4.691 1.801 1.00 92.44 79 HIS A CA 1
ATOM 653 C C . HIS A 1 79 ? -7.616 5.174 1.592 1.00 92.44 79 HIS A C 1
ATOM 655 O O . HIS A 1 79 ? -7.381 6.357 1.381 1.00 92.44 79 HIS A O 1
ATOM 661 N N . TRP A 1 80 ? -6.667 4.255 1.731 1.00 94.50 80 TRP A N 1
ATOM 662 C CA . TRP A 1 80 ? -5.240 4.483 1.537 1.00 94.50 80 TRP A CA 1
ATOM 663 C C . TRP A 1 80 ? -4.793 3.872 0.215 1.00 94.50 80 TRP A C 1
ATOM 665 O O . TRP A 1 80 ? -5.251 2.781 -0.148 1.00 94.50 80 TRP A O 1
ATOM 675 N N . PHE A 1 81 ? -3.834 4.523 -0.433 1.00 95.81 81 PHE A N 1
ATOM 676 C CA . PHE A 1 81 ? -3.081 3.948 -1.542 1.00 95.81 81 PHE A CA 1
ATOM 677 C C . PHE A 1 81 ? -1.663 3.627 -1.092 1.00 95.81 81 PHE A C 1
ATOM 679 O O . PHE A 1 81 ? -1.079 4.362 -0.296 1.00 95.81 81 PHE A O 1
ATOM 686 N N . VAL A 1 82 ? -1.123 2.509 -1.569 1.00 96.69 82 VAL A N 1
ATOM 687 C CA . VAL A 1 82 ? 0.260 2.104 -1.303 1.00 96.69 82 VAL A CA 1
ATOM 688 C C . VAL A 1 82 ? 0.929 1.744 -2.615 1.00 96.69 82 VAL A C 1
ATOM 690 O O . VAL A 1 82 ? 0.539 0.763 -3.248 1.00 96.69 82 VAL A O 1
ATOM 693 N N . GLY A 1 83 ? 1.925 2.538 -2.994 1.00 95.62 83 GLY A N 1
ATOM 694 C CA . GLY A 1 83 ? 2.774 2.290 -4.147 1.00 95.62 83 GLY A CA 1
ATOM 695 C C . GLY A 1 83 ? 3.828 1.242 -3.822 1.00 95.62 83 GLY A C 1
ATOM 696 O O . GLY A 1 83 ? 4.500 1.308 -2.786 1.00 95.62 83 GLY A O 1
ATOM 697 N N . VAL A 1 84 ? 3.955 0.254 -4.702 1.00 95.25 84 VAL A N 1
ATOM 698 C CA . VAL A 1 84 ? 4.988 -0.775 -4.613 1.00 95.25 84 VAL A CA 1
ATOM 699 C C . VAL A 1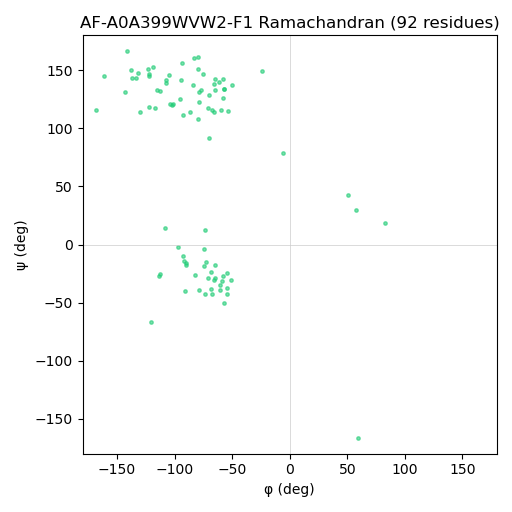 84 ? 5.694 -0.977 -5.952 1.00 95.25 84 VAL A C 1
ATOM 701 O O . VAL A 1 84 ? 5.084 -0.858 -7.014 1.00 95.25 84 VAL A O 1
ATOM 704 N N . VAL A 1 85 ? 6.978 -1.328 -5.898 1.00 94.19 85 VAL A N 1
ATOM 705 C CA . VAL A 1 85 ? 7.844 -1.516 -7.072 1.00 94.19 85 VAL A CA 1
ATOM 706 C C . VAL A 1 85 ? 8.229 -2.981 -7.211 1.00 94.19 85 VAL A C 1
ATOM 708 O O . VAL A 1 85 ? 8.649 -3.622 -6.249 1.00 94.19 85 VAL A O 1
ATOM 711 N N . ASN A 1 86 ? 8.098 -3.539 -8.410 1.00 94.00 86 ASN A N 1
ATOM 712 C CA . ASN A 1 86 ? 8.417 -4.930 -8.683 1.00 94.00 86 ASN A CA 1
ATOM 713 C C . ASN A 1 86 ? 9.933 -5.163 -8.642 1.00 94.00 86 ASN A C 1
ATOM 715 O O . ASN A 1 86 ? 10.681 -4.685 -9.497 1.00 94.00 86 ASN A O 1
ATOM 719 N N . HIS A 1 87 ? 10.384 -6.002 -7.710 1.00 86.88 87 HIS A N 1
ATOM 720 C CA . HIS A 1 87 ? 11.808 -6.273 -7.501 1.00 86.88 87 HIS A CA 1
ATOM 721 C C . HIS A 1 87 ? 12.515 -6.968 -8.682 1.00 86.88 87 HIS A C 1
ATOM 723 O O . HIS A 1 87 ? 13.742 -6.972 -8.748 1.00 86.88 87 HIS A O 1
ATOM 729 N N . ARG A 1 88 ? 11.770 -7.588 -9.614 1.00 78.25 88 ARG A N 1
ATOM 730 C CA . ARG A 1 88 ? 12.352 -8.252 -10.794 1.00 78.25 88 ARG A CA 1
ATOM 731 C C . ARG A 1 88 ? 12.654 -7.282 -11.927 1.00 78.25 88 ARG A C 1
ATOM 733 O O . ARG A 1 88 ? 13.508 -7.590 -12.747 1.00 78.25 88 ARG A O 1
ATOM 740 N N . ARG A 1 89 ? 11.943 -6.154 -11.996 1.00 64.25 89 ARG A N 1
ATOM 741 C CA . ARG A 1 89 ? 12.161 -5.119 -13.019 1.00 64.25 89 ARG A CA 1
ATOM 742 C C . ARG A 1 89 ? 13.146 -4.040 -12.576 1.00 64.25 89 ARG A C 1
ATOM 744 O O . ARG A 1 89 ? 13.668 -3.336 -13.427 1.00 64.25 89 ARG A O 1
ATOM 751 N N . ASP A 1 90 ? 13.456 -3.981 -11.283 1.00 53.19 90 ASP A N 1
ATOM 752 C CA . ASP A 1 90 ? 14.515 -3.131 -10.722 1.00 53.19 90 ASP A CA 1
ATOM 753 C C . ASP A 1 90 ? 15.941 -3.663 -11.005 1.00 53.19 90 ASP A C 1
ATOM 755 O O . ASP A 1 90 ? 16.939 -3.024 -10.687 1.00 53.19 90 ASP A O 1
ATOM 759 N N . GLN A 1 91 ? 16.078 -4.840 -11.635 1.00 47.75 91 GLN A N 1
ATOM 760 C CA . GLN A 1 91 ? 17.365 -5.307 -12.156 1.00 47.75 91 GLN A CA 1
ATOM 761 C C . GLN A 1 91 ? 17.505 -4.890 -13.624 1.00 47.75 91 GLN A C 1
ATOM 763 O O . GLN A 1 91 ? 16.814 -5.450 -14.476 1.00 47.75 91 GLN A O 1
ATOM 768 N N . PRO A 1 92 ? 18.421 -3.963 -13.967 1.00 46.56 92 PRO A N 1
ATOM 769 C CA . PRO A 1 92 ? 18.511 -3.432 -15.320 1.00 46.56 92 PRO A CA 1
ATOM 770 C C . PRO A 1 92 ? 19.118 -4.398 -16.350 1.00 46.56 92 PRO A C 1
ATOM 772 O O . PRO A 1 92 ? 19.449 -3.939 -17.432 1.00 46.56 92 PRO A O 1
ATOM 775 N N . ASN A 1 93 ? 19.283 -5.696 -16.060 1.00 47.88 93 ASN A N 1
ATOM 776 C CA . ASN A 1 93 ? 19.588 -6.753 -17.036 1.00 47.88 93 ASN A CA 1
ATOM 777 C C . ASN A 1 93 ? 19.429 -8.145 -16.398 1.00 47.88 93 ASN A C 1
ATOM 779 O O . ASN A 1 93 ? 20.210 -8.514 -15.518 1.00 47.88 93 ASN A O 1
ATOM 783 N N . GLY A 1 94 ? 18.474 -8.923 -16.905 1.00 46.31 94 GLY A N 1
ATOM 784 C CA . GLY A 1 94 ? 18.366 -10.373 -16.749 1.00 46.31 94 GLY A CA 1
ATOM 785 C C . GLY A 1 94 ? 17.801 -10.972 -18.025 1.00 46.31 94 GLY A C 1
ATOM 786 O O . GLY A 1 94 ? 16.699 -10.530 -18.414 1.00 46.31 94 GLY A O 1
#

Radius of gyration: 15.97 Å; Cα contacts (8 Å, |Δi|>4): 137; chains: 1; bounding box: 51×24×42 Å